Protein AF-A0A426Y3N6-F1 (afdb_monomer)

Secondary structure (DSSP, 8-state):
-------------EEEEE------TT-S----SS-TT-HHHHHS-HHHHHHHHHHHHHHHHTTSS-HHHHHHHH--SGGGGGTTEEEEEESSPP----

InterPro domains:
  IPR000297 Peptidyl-prolyl cis-trans isomerase, Pp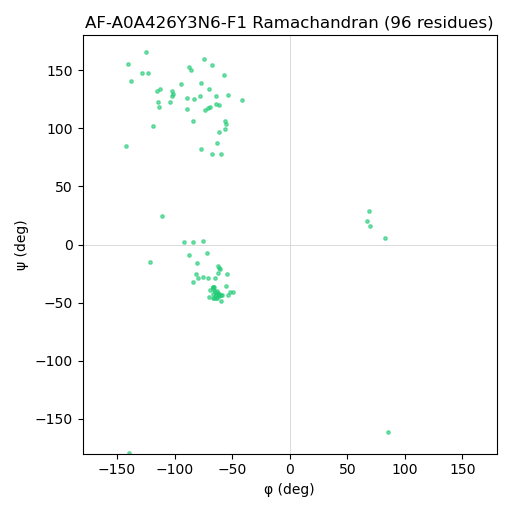iC-type [PF00639] (19-89)
  IPR000297 Peptidyl-prolyl cis-trans isomerase, PpiC-type [PS50198] (12-98)
  IPR046357 Peptidyl-prolyl cis-trans isomerase domain superfamily [G3DSA:3.10.50.40] (9-93)
  IPR051370 Peptidyl-prolyl cis-trans isomerase Pin1 [PTHR10657] (5-89)

Solvent-accessible surface area (backbone atoms only — not comparable to full-atom values): 5799 Å² total; per-residue (Å²): 135,85,88,76,78,87,74,76,75,82,64,76,41,75,43,75,51,66,54,69,42,74,62,17,50,84,38,95,67,41,51,27,92,90,35,74,86,15,61,67,24,52,68,29,41,65,66,57,40,48,53,52,51,50,53,52,47,52,34,38,74,70,64,76,42,56,68,41,60,48,7,48,74,59,24,49,43,83,32,10,86,61,37,9,43,73,50,78,45,58,42,76,65,79,82,74,82,128

Radius of gyration: 18.9 Å; Cα contacts (8 Å, |Δi|>4): 125; chains: 1; bounding box: 43×41×49 Å

Organism: Ensete ventricosum (NCBI:txid4639)

Mean predicted aligned error: 11.04 Å

pLDDT: mean 76.94, std 12.96, range [38.38, 92.94]

Structure (mmCIF, N/CA/C/O backbone):
data_AF-A0A426Y3N6-F1
#
_entry.id   AF-A0A426Y3N6-F1
#
loop_
_atom_site.group_PDB
_atom_site.id
_atom_site.type_symbol
_atom_site.label_atom_id
_atom_site.label_alt_id
_atom_site.label_comp_id
_atom_site.label_asym_id
_atom_site.label_entity_id
_atom_site.label_seq_id
_atom_site.pdbx_PDB_ins_code
_atom_site.Cartn_x
_atom_site.Cartn_y
_atom_site.Cartn_z
_atom_site.occupancy
_atom_site.B_iso_or_equiv
_atom_site.auth_seq_id
_atom_site.auth_comp_id
_atom_site.auth_asym_id
_atom_site.auth_atom_id
_atom_site.pdbx_PDB_model_num
ATOM 1 N N . GLU A 1 1 ? -22.922 30.531 37.825 1.00 38.38 1 GLU A N 1
ATOM 2 C CA . GLU A 1 1 ? -22.987 29.401 36.878 1.00 38.38 1 GLU A CA 1
ATOM 3 C C . GLU A 1 1 ? -21.578 29.042 36.444 1.00 38.38 1 GLU A C 1
ATOM 5 O O . GLU A 1 1 ? -20.814 29.910 36.037 1.00 38.38 1 GLU A O 1
ATOM 10 N N . SER A 1 2 ? -21.200 27.794 36.691 1.00 44.88 2 SER A N 1
ATOM 11 C CA . SER A 1 2 ? -19.826 27.296 36.708 1.00 44.88 2 SER A CA 1
ATOM 12 C C . SER A 1 2 ? -19.357 26.954 35.292 1.00 44.88 2 SER A C 1
ATOM 14 O O . SER A 1 2 ? -19.775 25.951 34.719 1.00 44.88 2 SER A O 1
ATOM 16 N N . GLY A 1 3 ? -18.484 27.782 34.718 1.00 48.94 3 GLY A N 1
ATOM 17 C CA . GLY A 1 3 ? -17.770 27.474 33.478 1.00 48.94 3 GLY A CA 1
ATOM 18 C C . GLY A 1 3 ? -16.623 26.507 33.754 1.00 48.94 3 GLY A C 1
ATOM 19 O O . GLY A 1 3 ? -15.485 26.934 33.939 1.00 48.94 3 GLY A O 1
ATOM 20 N N . GLU A 1 4 ? -16.919 25.210 33.835 1.00 51.41 4 GLU A N 1
ATOM 21 C CA . GLU A 1 4 ? -15.904 24.196 34.107 1.00 51.41 4 GLU A CA 1
ATOM 22 C C . GLU A 1 4 ? -15.157 23.778 32.832 1.00 51.41 4 GLU A C 1
ATOM 24 O O . GLU A 1 4 ? -15.722 23.388 31.808 1.00 51.41 4 GLU A O 1
ATOM 29 N N . ALA A 1 5 ? -13.837 23.908 32.928 1.00 50.59 5 ALA A N 1
ATOM 30 C CA . ALA A 1 5 ? -12.822 23.584 31.950 1.00 50.59 5 ALA A CA 1
ATOM 31 C C . ALA A 1 5 ? -13.060 22.258 31.202 1.00 50.59 5 ALA A C 1
ATOM 33 O O . ALA A 1 5 ? -13.042 21.172 31.782 1.00 50.59 5 ALA A O 1
ATOM 34 N N . ARG A 1 6 ? -13.092 22.323 29.863 1.00 61.88 6 ARG A N 1
ATOM 35 C CA . ARG A 1 6 ? -12.78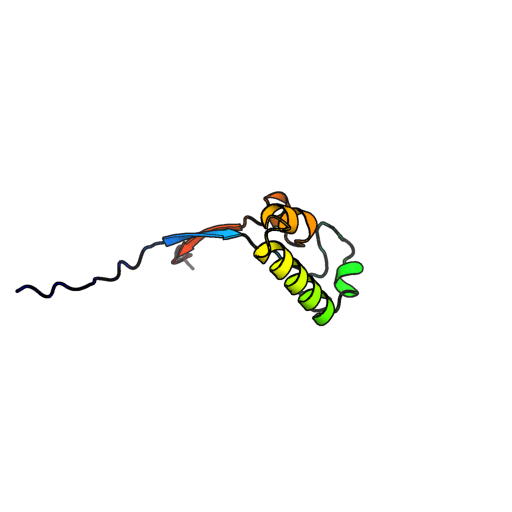7 21.171 29.001 1.00 61.88 6 ARG A CA 1
ATOM 36 C C . ARG A 1 6 ? -11.303 20.821 29.149 1.00 61.88 6 ARG A C 1
ATOM 38 O O . ARG A 1 6 ? -10.482 21.146 28.294 1.00 61.88 6 ARG A O 1
ATOM 45 N N . ARG A 1 7 ? -10.944 20.144 30.242 1.00 5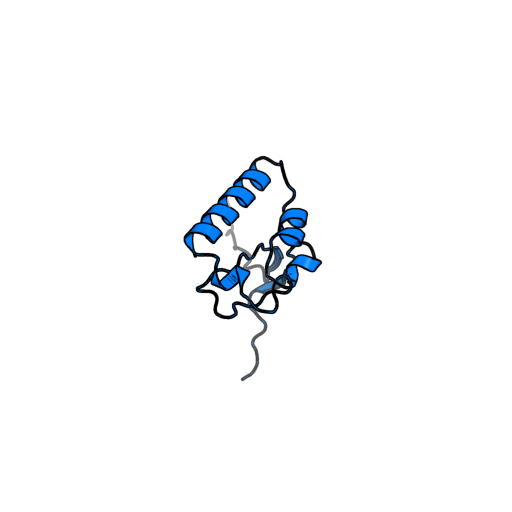3.34 7 ARG A N 1
ATOM 46 C CA . ARG A 1 7 ? -9.661 19.452 30.379 1.00 53.34 7 ARG A CA 1
ATOM 47 C C . ARG A 1 7 ? -9.615 18.375 29.294 1.00 53.34 7 ARG A C 1
ATOM 49 O O . ARG A 1 7 ? -10.170 17.291 29.455 1.00 53.34 7 ARG A O 1
ATOM 56 N N . LYS A 1 8 ? -8.978 18.692 28.166 1.00 51.06 8 LYS A N 1
ATOM 57 C CA . LYS A 1 8 ? -8.609 17.736 27.118 1.00 51.06 8 LYS A CA 1
ATOM 58 C C . LYS A 1 8 ? -7.756 16.666 27.807 1.00 51.06 8 LYS A C 1
ATOM 60 O O . LYS A 1 8 ? -6.596 16.917 28.124 1.00 51.06 8 LYS A O 1
ATOM 65 N N . LYS A 1 9 ? -8.348 15.513 28.143 1.00 47.75 9 LYS A N 1
ATOM 66 C CA . LYS A 1 9 ? -7.594 14.337 28.586 1.00 47.75 9 LYS A CA 1
ATOM 67 C C . LYS A 1 9 ? -6.600 14.047 27.465 1.00 47.75 9 LYS A C 1
ATOM 69 O O . LYS A 1 9 ? -7.003 13.599 26.396 1.00 47.75 9 LYS A O 1
ATOM 74 N N . MET A 1 10 ? -5.327 14.354 27.692 1.00 52.47 10 MET A N 1
ATOM 75 C CA . MET A 1 10 ? -4.231 13.792 26.916 1.00 52.47 10 MET A CA 1
ATOM 76 C C . MET A 1 10 ? -4.275 12.295 27.200 1.00 52.47 10 MET A C 1
ATOM 78 O O . MET A 1 10 ? -3.720 11.824 28.189 1.00 52.47 10 MET A O 1
ATOM 82 N N . ALA A 1 11 ? -5.077 11.571 26.421 1.00 55.81 11 ALA A N 1
ATOM 83 C CA . ALA A 1 11 ? -5.135 10.132 26.511 1.00 55.81 11 ALA A CA 1
ATOM 84 C C . ALA A 1 11 ? -3.733 9.632 26.168 1.00 55.81 11 ALA A C 1
ATOM 86 O O . ALA A 1 11 ? -3.235 9.886 25.072 1.00 55.81 11 ALA A O 1
ATOM 87 N N . THR A 1 12 ? -3.105 8.926 27.102 1.00 59.78 12 THR A N 1
ATOM 88 C CA . THR A 1 12 ? -2.101 7.909 26.792 1.00 59.78 12 THR A CA 1
ATOM 89 C C . THR A 1 12 ? -2.805 6.863 25.928 1.00 59.78 12 THR A C 1
ATOM 91 O O . THR A 1 12 ? -3.360 5.883 26.425 1.00 59.78 12 THR A O 1
ATOM 94 N N . GLY A 1 13 ? -2.973 7.198 24.653 1.00 65.44 13 GLY A N 1
ATOM 95 C CA . GLY A 1 13 ? -3.916 6.561 23.754 1.00 65.44 13 GLY A CA 1
A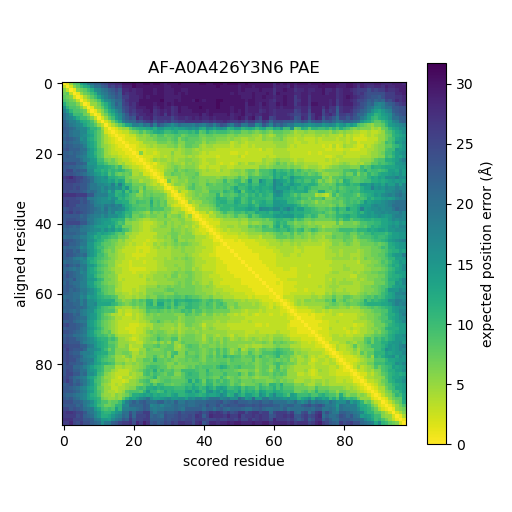TOM 96 C C . GLY A 1 13 ? -3.247 5.390 23.070 1.00 65.44 13 GLY A C 1
ATOM 97 O O . GLY A 1 13 ? -2.290 5.575 22.319 1.00 65.44 13 GLY A O 1
ATOM 98 N N . GLN A 1 14 ? -3.758 4.190 23.324 1.00 73.25 14 GLN A N 1
ATOM 99 C CA . GLN A 1 14 ? -3.496 3.052 22.456 1.00 73.25 14 GLN A CA 1
ATOM 100 C C . GLN A 1 14 ? -4.259 3.273 21.150 1.00 73.25 14 GLN A C 1
ATOM 102 O O . GLN A 1 14 ? -5.487 3.356 21.153 1.00 73.25 14 GLN A O 1
ATOM 107 N N . VAL A 1 15 ? -3.536 3.386 20.039 1.00 81.31 15 VAL A N 1
ATOM 108 C CA . VAL A 1 15 ? -4.118 3.468 18.697 1.00 81.31 15 VAL A CA 1
ATOM 109 C C . VAL A 1 15 ? -3.760 2.210 17.925 1.00 81.31 15 VAL A C 1
ATOM 111 O O . VAL A 1 15 ? -2.619 1.762 17.941 1.00 81.31 15 VAL A O 1
ATOM 114 N N . ARG A 1 16 ? -4.735 1.614 17.244 1.00 83.19 16 ARG A N 1
ATOM 115 C CA . ARG A 1 16 ? -4.485 0.519 16.304 1.00 83.19 16 ARG A CA 1
ATOM 116 C C . ARG A 1 16 ? -4.547 1.079 14.896 1.00 83.19 16 ARG A C 1
ATOM 118 O O . ARG A 1 16 ? -5.488 1.798 14.570 1.00 83.19 16 ARG A O 1
ATOM 125 N N . ALA A 1 17 ? -3.561 0.743 14.075 1.00 84.44 17 ALA A N 1
ATOM 126 C CA . ALA A 1 17 ? -3.516 1.179 12.688 1.00 84.44 17 ALA A CA 1
ATOM 127 C C . ALA A 1 17 ? -3.307 -0.012 11.757 1.00 84.44 17 ALA A C 1
ATOM 129 O O . ALA A 1 17 ? -2.629 -0.986 12.086 1.00 84.44 17 ALA A O 1
ATOM 130 N N . SER A 1 18 ? -3.883 0.085 10.568 1.00 88.50 18 SER A N 1
ATOM 131 C CA . SER A 1 18 ? -3.595 -0.813 9.459 1.00 88.50 18 SER A CA 1
ATOM 132 C C . SER A 1 18 ? -3.142 0.020 8.272 1.00 88.50 18 SER A C 1
ATOM 134 O O . SER A 1 18 ? -3.557 1.168 8.124 1.00 88.50 18 SER A O 1
ATOM 136 N N . HIS A 1 19 ? -2.250 -0.525 7.455 1.00 87.94 19 HIS A N 1
ATOM 137 C CA . HIS A 1 19 ? -1.704 0.203 6.318 1.00 87.94 19 HIS A CA 1
ATOM 138 C C . HIS A 1 19 ? -1.532 -0.683 5.085 1.00 87.94 19 HIS A C 1
ATOM 140 O O . HIS A 1 19 ? -1.348 -1.900 5.176 1.00 87.94 19 HIS A O 1
ATOM 146 N N . ILE A 1 20 ? -1.545 -0.037 3.926 1.00 87.50 20 ILE A N 1
ATOM 147 C CA . ILE A 1 20 ? -1.173 -0.632 2.648 1.00 87.50 20 ILE A CA 1
ATOM 148 C C . ILE A 1 20 ? 0.091 0.092 2.201 1.00 87.50 20 ILE A C 1
ATOM 150 O O . ILE A 1 20 ? 0.111 1.318 2.111 1.00 87.50 20 ILE A O 1
ATOM 154 N N . LEU A 1 21 ? 1.162 -0.661 1.966 1.00 87.44 21 LEU A N 1
ATOM 155 C CA . LEU A 1 21 ? 2.426 -0.116 1.493 1.00 87.44 21 LEU A CA 1
ATOM 156 C C . LEU A 1 21 ? 2.679 -0.629 0.082 1.00 87.44 21 LEU A C 1
ATOM 158 O O . LEU A 1 21 ? 2.857 -1.828 -0.084 1.00 87.44 21 LEU A O 1
ATOM 162 N N . ILE A 1 22 ? 2.758 0.262 -0.902 1.00 86.81 22 ILE A N 1
ATOM 163 C CA . ILE A 1 22 ? 3.225 -0.078 -2.252 1.00 86.81 22 ILE A CA 1
ATOM 164 C C . ILE A 1 22 ? 4.649 0.444 -2.393 1.00 86.81 22 ILE A C 1
ATOM 166 O O . ILE A 1 22 ? 4.908 1.633 -2.182 1.00 86.81 22 ILE A O 1
ATOM 170 N N . LYS A 1 23 ? 5.594 -0.440 -2.708 1.00 86.31 23 LYS A N 1
ATOM 171 C CA . LYS A 1 23 ? 6.979 -0.041 -2.959 1.00 86.31 23 LYS A CA 1
ATOM 172 C C . LYS A 1 23 ? 7.170 0.339 -4.423 1.00 86.31 23 LYS A C 1
ATOM 174 O O . LYS A 1 23 ? 6.490 -0.143 -5.319 1.00 86.31 23 LYS A O 1
ATOM 179 N N . HIS A 1 24 ? 8.146 1.205 -4.650 1.00 87.00 24 HIS A N 1
ATOM 180 C CA . HIS A 1 24 ? 8.550 1.662 -5.975 1.00 87.00 24 HIS A CA 1
ATOM 181 C C . HIS A 1 24 ? 10.078 1.765 -6.044 1.00 87.00 24 HIS A C 1
ATOM 183 O O . HIS A 1 24 ? 10.772 1.539 -5.046 1.00 87.00 24 HIS A O 1
ATOM 189 N N . GLU A 1 25 ? 10.605 2.177 -7.191 1.00 84.38 25 GLU A N 1
ATOM 190 C CA . GLU A 1 25 ? 12.037 2.252 -7.491 1.00 84.38 25 GLU A CA 1
ATOM 191 C C . GLU A 1 25 ? 12.856 3.079 -6.487 1.00 84.38 25 GLU A C 1
ATOM 193 O O . GLU A 1 25 ? 14.050 2.838 -6.315 1.00 84.38 25 GLU A O 1
ATOM 198 N N . GLY A 1 26 ? 12.220 4.037 -5.806 1.00 79.81 26 GLY A N 1
ATOM 199 C CA . GLY A 1 26 ? 12.829 4.920 -4.810 1.00 79.81 26 GLY A CA 1
ATOM 200 C C . GLY A 1 26 ? 12.736 4.390 -3.378 1.00 79.81 26 GLY A C 1
ATOM 201 O O . GLY A 1 26 ? 13.165 5.062 -2.441 1.00 79.81 26 GLY A O 1
ATOM 202 N N . SER A 1 27 ? 12.167 3.200 -3.176 1.00 81.19 27 SER A N 1
ATOM 203 C CA . SER A 1 27 ? 12.056 2.599 -1.852 1.00 81.19 27 SER A CA 1
ATOM 204 C C . SER A 1 27 ? 13.433 2.156 -1.346 1.00 81.19 27 SER A C 1
ATOM 206 O O . SER A 1 27 ? 14.183 1.491 -2.061 1.00 81.19 27 SER A O 1
ATOM 208 N N . ARG A 1 28 ? 13.766 2.476 -0.083 1.00 77.62 28 ARG A N 1
ATOM 209 C CA . ARG A 1 28 ? 15.075 2.145 0.528 1.00 77.62 28 ARG A CA 1
ATOM 210 C C . ARG A 1 28 ? 15.406 0.652 0.464 1.00 77.62 28 ARG A C 1
ATOM 212 O O . ARG A 1 28 ? 16.562 0.281 0.306 1.00 77.62 28 ARG A O 1
ATOM 219 N N . ARG A 1 29 ? 14.392 -0.205 0.609 1.00 73.94 29 ARG A N 1
ATOM 220 C CA . ARG A 1 29 ? 14.499 -1.655 0.413 1.00 73.94 29 ARG A CA 1
ATOM 221 C C . ARG A 1 29 ? 13.563 -2.065 -0.708 1.00 73.94 29 ARG A C 1
ATOM 223 O O . ARG A 1 29 ? 12.364 -2.216 -0.466 1.00 73.94 29 ARG A O 1
ATOM 230 N N . LYS A 1 30 ? 14.132 -2.298 -1.890 1.00 73.56 30 LYS A N 1
ATOM 231 C CA . LYS A 1 30 ? 13.400 -2.702 -3.098 1.00 73.56 30 LYS A CA 1
ATOM 232 C C . LYS A 1 30 ? 12.956 -4.168 -3.102 1.00 73.56 30 LYS A C 1
ATOM 234 O O . LYS A 1 30 ? 12.362 -4.597 -4.067 1.00 73.56 30 LYS A O 1
ATOM 239 N N . ALA A 1 31 ? 13.202 -4.928 -2.037 1.00 70.19 31 ALA A N 1
ATOM 240 C CA . ALA A 1 31 ? 12.714 -6.299 -1.899 1.00 70.19 31 ALA A CA 1
ATOM 241 C C . ALA A 1 31 ? 11.386 -6.336 -1.131 1.00 70.19 31 ALA A C 1
ATOM 243 O O . ALA A 1 31 ? 11.232 -5.648 -0.114 1.00 70.19 31 ALA A O 1
ATOM 244 N N . SER A 1 32 ? 10.443 -7.158 -1.576 1.00 71.19 32 SER A N 1
ATOM 245 C CA . SER A 1 32 ? 9.184 -7.463 -0.883 1.00 71.19 32 SER A CA 1
ATOM 246 C C . SER A 1 32 ? 9.048 -8.969 -0.705 1.00 71.19 32 SER A C 1
ATOM 248 O O . SER A 1 32 ? 9.755 -9.749 -1.331 1.00 71.19 32 SER A O 1
ATOM 250 N N . TRP A 1 33 ? 8.125 -9.398 0.150 1.00 69.25 33 TRP A N 1
ATOM 251 C CA . TRP A 1 33 ? 7.800 -10.817 0.292 1.00 69.25 33 TRP A CA 1
ATOM 252 C C . TRP A 1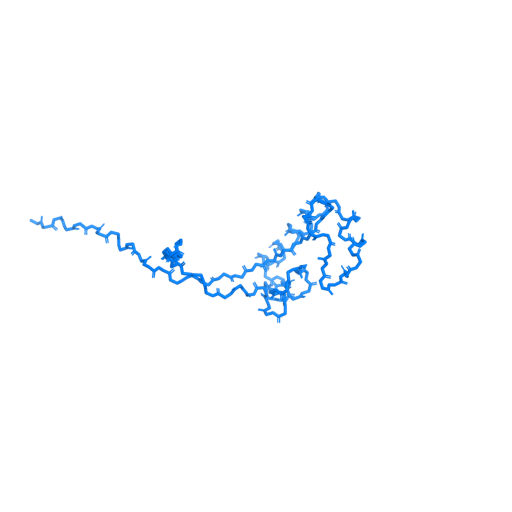 33 ? 7.234 -11.420 -1.004 1.00 69.25 33 TRP A C 1
ATOM 254 O O . TRP A 1 33 ? 7.348 -12.624 -1.208 1.00 69.25 33 TRP A O 1
ATOM 264 N N . LYS A 1 34 ? 6.638 -10.588 -1.869 1.00 68.25 34 LYS A N 1
ATOM 265 C CA . LYS A 1 34 ? 6.156 -10.969 -3.206 1.00 68.25 34 LYS A CA 1
ATOM 266 C C . LYS A 1 34 ? 7.258 -11.048 -4.250 1.00 68.25 34 LYS A C 1
ATOM 268 O O . LYS A 1 34 ? 7.124 -11.781 -5.220 1.00 68.25 34 LYS A O 1
ATOM 273 N N . ASP A 1 35 ? 8.304 -10.261 -4.060 1.00 69.19 35 ASP A N 1
ATOM 274 C CA . ASP A 1 35 ? 9.391 -10.113 -5.011 1.00 69.19 35 ASP A CA 1
ATOM 275 C C . ASP A 1 35 ? 10.704 -9.981 -4.231 1.00 69.19 35 ASP A C 1
ATOM 277 O O . ASP A 1 35 ? 11.123 -8.862 -3.892 1.00 69.19 35 ASP A O 1
ATOM 281 N N . PRO A 1 36 ? 11.311 -11.122 -3.852 1.00 71.25 36 PRO A N 1
ATOM 282 C CA . PRO A 1 36 ? 12.535 -11.134 -3.061 1.00 71.25 36 PRO A CA 1
ATOM 283 C C . PRO A 1 36 ? 13.715 -10.525 -3.828 1.00 71.25 36 PRO A C 1
ATOM 285 O O . PRO A 1 36 ? 14.576 -9.905 -3.204 1.00 71.25 36 PRO A O 1
ATOM 288 N N . ASP A 1 37 ? 13.709 -10.624 -5.162 1.00 69.81 37 ASP A N 1
ATOM 289 C CA . ASP A 1 37 ? 14.726 -10.044 -6.048 1.00 69.81 37 ASP A CA 1
ATOM 290 C C . ASP A 1 37 ? 14.509 -8.544 -6.306 1.00 69.81 37 ASP A C 1
ATOM 292 O O . ASP A 1 37 ? 15.411 -7.849 -6.776 1.00 69.81 37 ASP A O 1
ATOM 296 N N . GLY A 1 38 ? 13.319 -8.020 -5.997 1.00 72.25 38 GLY A N 1
ATOM 297 C CA . GLY A 1 38 ? 12.995 -6.600 -6.110 1.00 72.25 38 GLY A CA 1
ATOM 298 C C . GLY A 1 38 ? 12.965 -6.057 -7.537 1.00 72.25 38 GLY A C 1
ATOM 299 O O . GLY A 1 38 ? 13.100 -4.844 -7.735 1.00 72.25 38 GLY A O 1
ATOM 300 N N . ARG A 1 39 ? 12.812 -6.929 -8.538 1.00 72.62 39 ARG A N 1
ATOM 301 C CA . ARG A 1 39 ? 12.751 -6.565 -9.961 1.00 72.62 39 ARG A CA 1
ATOM 302 C C . ARG A 1 39 ? 11.495 -5.767 -10.293 1.00 72.62 39 ARG A C 1
ATOM 304 O O . ARG A 1 39 ? 11.591 -4.731 -10.942 1.00 72.62 39 ARG A O 1
ATOM 311 N N . VAL A 1 40 ? 10.341 -6.212 -9.809 1.00 75.31 40 VAL A N 1
ATOM 312 C CA . VAL A 1 40 ? 9.041 -5.554 -9.981 1.00 75.31 40 VAL A CA 1
ATOM 313 C C . VAL A 1 40 ? 9.056 -4.202 -9.283 1.00 75.31 40 VAL A C 1
ATOM 315 O O . VAL A 1 40 ? 8.707 -3.197 -9.884 1.00 75.31 40 VAL A O 1
ATOM 318 N N . ILE A 1 41 ? 9.549 -4.141 -8.047 1.00 79.88 41 ILE A N 1
ATOM 319 C CA . ILE A 1 41 ? 9.601 -2.887 -7.279 1.00 79.88 41 ILE A CA 1
ATOM 320 C C . ILE A 1 41 ? 10.572 -1.885 -7.901 1.00 79.88 41 ILE A C 1
ATOM 322 O O . ILE A 1 41 ? 10.298 -0.689 -7.899 1.00 79.88 41 ILE A O 1
ATOM 326 N N . SER A 1 42 ? 11.694 -2.358 -8.442 1.00 77.00 42 SER A N 1
ATOM 327 C CA . SER A 1 42 ? 12.653 -1.503 -9.147 1.00 77.00 42 SER A CA 1
ATOM 328 C C . SER A 1 42 ? 12.127 -1.009 -10.494 1.00 77.00 42 SER A C 1
ATOM 330 O O . SER A 1 42 ? 12.520 0.071 -10.915 1.00 77.00 42 SER A O 1
ATOM 332 N N . ALA A 1 43 ? 11.253 -1.776 -11.151 1.00 80.38 43 ALA A N 1
ATOM 333 C CA . ALA A 1 43 ? 10.593 -1.383 -12.394 1.00 80.38 43 ALA A CA 1
ATOM 334 C C . ALA A 1 43 ? 9.378 -0.466 -12.161 1.00 80.38 43 ALA A C 1
ATOM 336 O O . ALA A 1 43 ? 9.010 0.312 -13.040 1.00 80.38 43 ALA A O 1
ATOM 337 N N . THR A 1 44 ? 8.753 -0.537 -10.984 1.00 82.44 44 THR A N 1
ATOM 338 C CA . THR A 1 44 ? 7.628 0.325 -10.620 1.00 82.44 44 THR A CA 1
ATOM 339 C C . THR A 1 44 ? 8.117 1.738 -10.334 1.00 82.44 44 THR A C 1
ATOM 341 O O . THR A 1 44 ? 8.823 1.987 -9.355 1.00 82.44 44 THR A O 1
ATOM 344 N N . THR A 1 45 ? 7.685 2.695 -11.150 1.00 89.31 45 THR A N 1
ATOM 345 C CA . THR A 1 45 ? 7.975 4.111 -10.915 1.00 89.31 45 THR A CA 1
ATOM 346 C C . THR A 1 45 ? 7.136 4.667 -9.769 1.00 89.31 45 THR A C 1
ATOM 348 O O . THR A 1 45 ? 6.082 4.131 -9.413 1.00 89.31 45 THR A O 1
ATOM 351 N N . ARG A 1 46 ? 7.578 5.786 -9.186 1.00 86.25 46 ARG A N 1
ATOM 352 C CA . ARG A 1 46 ? 6.804 6.477 -8.137 1.00 86.25 46 ARG A CA 1
ATOM 353 C C . ARG A 1 46 ? 5.375 6.792 -8.592 1.00 86.25 46 ARG A C 1
ATOM 355 O O . ARG A 1 46 ? 4.433 6.607 -7.833 1.00 86.25 46 ARG A O 1
ATOM 362 N N . ASP A 1 47 ? 5.229 7.263 -9.822 1.00 88.19 47 ASP A N 1
ATOM 363 C CA . ASP A 1 47 ? 3.950 7.676 -10.394 1.00 88.19 47 ASP A CA 1
ATOM 364 C C . ASP A 1 47 ? 3.018 6.477 -10.647 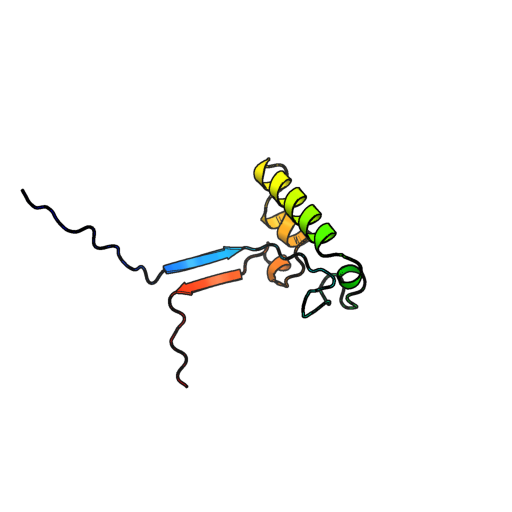1.00 88.19 47 ASP A C 1
ATOM 366 O O . ASP A 1 47 ? 1.830 6.531 -10.333 1.00 88.19 47 ASP A O 1
ATOM 370 N N . ALA A 1 48 ? 3.566 5.345 -11.104 1.00 87.31 48 ALA A N 1
ATOM 371 C CA . ALA A 1 48 ? 2.818 4.093 -11.208 1.00 87.31 48 ALA A CA 1
ATOM 372 C C . ALA A 1 48 ? 2.314 3.612 -9.837 1.00 87.31 48 ALA A C 1
ATOM 374 O O . ALA A 1 48 ? 1.147 3.243 -9.710 1.00 87.31 48 ALA A O 1
ATOM 375 N N . ALA A 1 49 ? 3.155 3.684 -8.800 1.00 87.56 49 ALA A N 1
ATOM 376 C CA . ALA A 1 49 ? 2.751 3.336 -7.440 1.00 87.56 49 ALA A CA 1
ATOM 377 C C . ALA A 1 49 ? 1.652 4.266 -6.899 1.00 87.56 49 ALA A C 1
ATOM 379 O O . ALA A 1 49 ? 0.712 3.790 -6.269 1.00 87.56 49 ALA A O 1
ATOM 380 N N . VAL A 1 50 ? 1.723 5.574 -7.178 1.00 89.81 50 VAL A N 1
ATOM 381 C CA . VAL A 1 50 ? 0.666 6.529 -6.798 1.00 89.81 50 VAL A CA 1
ATOM 382 C C . VAL A 1 50 ? -0.647 6.199 -7.504 1.00 89.81 50 VAL A C 1
ATOM 384 O O . VAL A 1 50 ? -1.677 6.135 -6.840 1.00 89.81 50 VAL A O 1
ATOM 387 N N . ARG A 1 51 ? -0.627 5.925 -8.815 1.00 91.75 51 ARG A N 1
ATOM 388 C CA . ARG A 1 51 ? -1.838 5.520 -9.551 1.00 91.75 51 ARG A CA 1
ATOM 389 C C . ARG A 1 51 ? -2.464 4.252 -8.981 1.00 91.75 51 ARG A C 1
ATOM 391 O O . ARG A 1 51 ? -3.676 4.203 -8.817 1.00 91.75 51 ARG A O 1
ATOM 398 N N . GLN A 1 52 ? -1.649 3.247 -8.657 1.00 89.00 52 GLN A N 1
ATOM 399 C CA . GLN A 1 52 ? -2.135 2.027 -8.012 1.00 89.00 52 GLN A CA 1
ATOM 400 C C . GLN A 1 52 ? -2.769 2.331 -6.656 1.00 89.00 52 GLN A C 1
ATOM 402 O O . GLN A 1 52 ? -3.845 1.829 -6.357 1.00 89.00 52 GLN A O 1
ATOM 407 N N . LEU A 1 53 ? -2.132 3.178 -5.848 1.00 89.75 53 LEU A N 1
ATOM 408 C CA . LEU A 1 53 ? -2.632 3.523 -4.523 1.00 89.75 53 LEU A CA 1
ATOM 409 C C . LEU A 1 53 ? -3.951 4.305 -4.589 1.00 89.75 53 LEU A C 1
ATOM 411 O O . LEU A 1 53 ? -4.844 4.032 -3.795 1.00 89.75 53 LEU A O 1
ATOM 415 N N . LEU A 1 54 ? -4.093 5.216 -5.556 1.00 91.38 54 LE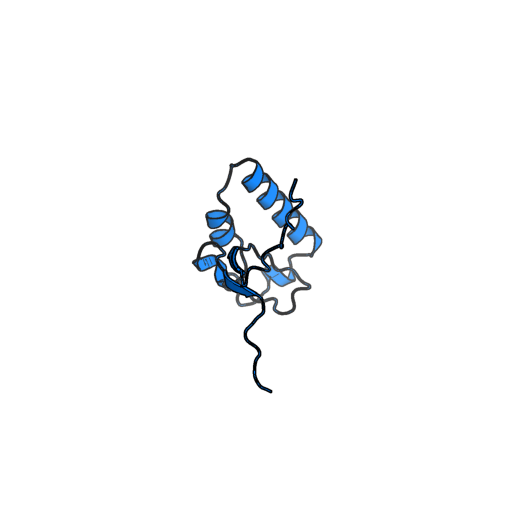U A N 1
ATOM 416 C CA . LEU A 1 54 ? -5.340 5.941 -5.813 1.00 91.38 54 LEU A CA 1
ATOM 417 C C . LEU A 1 54 ? -6.455 5.007 -6.292 1.00 91.38 54 LEU A C 1
ATOM 419 O O . LEU A 1 54 ? -7.544 5.051 -5.743 1.00 91.38 54 LEU A O 1
ATOM 423 N N . ALA A 1 55 ? -6.174 4.106 -7.236 1.00 90.75 55 ALA A N 1
ATOM 424 C CA . ALA A 1 55 ? -7.168 3.134 -7.695 1.00 90.75 55 ALA A CA 1
ATOM 425 C C . ALA A 1 55 ? -7.665 2.237 -6.548 1.00 90.75 55 ALA A C 1
ATOM 427 O O . ALA A 1 55 ? -8.863 2.022 -6.396 1.00 90.75 55 ALA A O 1
ATOM 428 N N . LEU A 1 56 ? -6.748 1.765 -5.695 1.00 89.19 56 LEU A N 1
ATOM 429 C CA . LEU A 1 56 ? -7.104 0.994 -4.504 1.00 89.19 56 LEU A CA 1
ATOM 430 C C . LEU A 1 56 ? -7.907 1.822 -3.498 1.00 89.19 56 LEU A C 1
ATOM 432 O O . LEU A 1 56 ? -8.843 1.301 -2.901 1.00 89.19 56 LEU A O 1
ATOM 436 N N . HIS A 1 57 ? -7.539 3.087 -3.295 1.00 89.31 57 HIS A N 1
ATOM 437 C CA . HIS A 1 57 ? -8.282 4.002 -2.435 1.00 89.31 57 HIS A CA 1
ATOM 438 C C . HIS A 1 57 ? -9.717 4.177 -2.938 1.00 89.31 57 HIS A C 1
ATOM 440 O O . HIS A 1 57 ? -10.648 3.995 -2.161 1.00 89.31 57 HIS A O 1
ATOM 446 N N . ASP A 1 58 ? -9.897 4.437 -4.230 1.00 92.94 58 ASP A N 1
ATOM 447 C CA . ASP A 1 58 ? -11.211 4.644 -4.837 1.00 92.94 58 ASP A CA 1
ATOM 448 C C . ASP A 1 58 ? -12.069 3.373 -4.794 1.00 92.94 58 ASP A C 1
ATOM 450 O O . ASP A 1 58 ? -13.275 3.450 -4.559 1.00 92.94 58 ASP A O 1
ATOM 454 N N . ASP A 1 59 ? -11.471 2.191 -4.970 1.00 89.88 59 ASP A N 1
ATOM 455 C CA . ASP A 1 59 ? -12.173 0.910 -4.834 1.00 89.88 59 ASP A CA 1
ATOM 456 C C . ASP A 1 59 ? -12.617 0.636 -3.390 1.00 89.88 59 ASP A C 1
ATOM 458 O O . ASP A 1 59 ? -13.701 0.084 -3.175 1.00 89.88 59 ASP A O 1
ATOM 462 N N . ILE A 1 60 ? -11.803 1.026 -2.404 1.00 89.62 60 ILE A N 1
ATOM 463 C CA . ILE A 1 60 ? -12.139 0.913 -0.979 1.00 89.62 60 ILE A CA 1
ATOM 464 C C . ILE A 1 60 ? -13.239 1.913 -0.613 1.00 89.62 60 ILE A C 1
ATOM 466 O O . ILE A 1 60 ? -14.205 1.535 0.048 1.00 89.62 60 ILE A O 1
ATOM 470 N N . ASP A 1 61 ? -13.125 3.159 -1.069 1.00 91.00 61 ASP A N 1
ATOM 471 C CA . ASP A 1 61 ? -14.094 4.226 -0.798 1.00 91.00 61 ASP A CA 1
ATOM 472 C C . ASP A 1 61 ? -15.447 3.939 -1.468 1.00 91.00 61 ASP A C 1
ATOM 474 O O . ASP A 1 61 ? -16.508 4.099 -0.869 1.00 91.00 61 ASP A O 1
ATOM 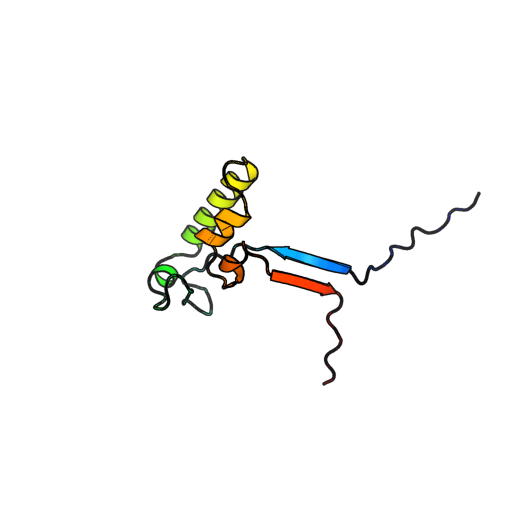478 N N . SER A 1 62 ? -15.415 3.370 -2.678 1.00 91.38 62 SER A N 1
ATOM 479 C CA . SER A 1 62 ? -16.606 2.882 -3.386 1.00 91.38 62 SER A CA 1
ATOM 480 C C . SER A 1 62 ? -17.205 1.606 -2.775 1.00 91.38 62 SER A C 1
ATOM 482 O O . SER A 1 62 ? -18.240 1.137 -3.249 1.00 91.38 62 SER A O 1
ATOM 484 N N . GLY A 1 63 ? -16.547 0.987 -1.787 1.00 89.31 63 GLY A N 1
ATOM 485 C CA . GLY A 1 63 ? -16.982 -0.268 -1.168 1.00 89.31 63 GLY A CA 1
ATOM 486 C C . GLY A 1 63 ? -16.875 -1.504 -2.072 1.00 89.31 63 GLY A C 1
ATOM 487 O O . GLY A 1 63 ? -17.477 -2.534 -1.774 1.00 89.31 63 GLY A O 1
ATOM 488 N N . LYS A 1 64 ? -16.120 -1.430 -3.177 1.00 87.69 64 LYS A N 1
ATOM 489 C CA . LYS A 1 64 ? -15.901 -2.557 -4.104 1.00 87.69 64 LYS A CA 1
ATOM 490 C C . LYS A 1 64 ? -14.921 -3.586 -3.548 1.00 87.69 64 LYS A C 1
ATOM 492 O O . LYS A 1 64 ? -14.994 -4.758 -3.910 1.00 87.69 64 LYS A O 1
ATOM 497 N N . ALA A 1 65 ? -13.994 -3.149 -2.698 1.00 86.06 65 ALA A N 1
ATOM 498 C CA . ALA A 1 65 ? -12.987 -4.003 -2.086 1.00 86.06 65 ALA A CA 1
ATOM 499 C C . ALA A 1 65 ? -12.792 -3.659 -0.605 1.00 86.06 65 ALA A C 1
ATOM 501 O O . ALA A 1 65 ? -12.759 -2.494 -0.215 1.00 86.06 65 ALA A O 1
ATOM 502 N N . CYS A 1 66 ? -12.606 -4.680 0.232 1.00 87.44 66 CYS A N 1
ATOM 503 C CA . CYS A 1 66 ? -12.269 -4.481 1.636 1.00 87.44 66 CYS A CA 1
ATOM 504 C C . CYS A 1 66 ? -10.791 -4.105 1.788 1.00 87.44 66 CYS A C 1
ATOM 506 O O . CYS A 1 66 ? -9.911 -4.727 1.186 1.00 87.44 66 CYS A O 1
ATOM 508 N N . PHE A 1 67 ? -10.498 -3.155 2.681 1.00 87.88 67 PHE A N 1
ATOM 509 C CA . PHE A 1 67 ? -9.127 -2.729 2.990 1.00 87.88 67 PHE A CA 1
ATOM 510 C C . PHE A 1 67 ? -8.209 -3.911 3.340 1.00 87.88 67 PHE A C 1
ATOM 512 O O . PHE A 1 67 ? -7.063 -3.965 2.899 1.00 87.88 67 PHE A O 1
ATOM 519 N N . GLN A 1 68 ? -8.713 -4.880 4.109 1.00 86.31 68 GLN A N 1
ATOM 520 C CA . GLN A 1 68 ? -7.952 -6.062 4.524 1.00 86.31 68 GLN A CA 1
ATOM 521 C C . GLN A 1 68 ? -7.551 -6.935 3.331 1.00 86.31 68 GLN A C 1
ATOM 523 O O . GLN A 1 68 ? -6.394 -7.345 3.248 1.00 86.31 68 GLN A O 1
ATOM 528 N N . ASP A 1 69 ? -8.463 -7.171 2.387 1.00 86.62 69 ASP A N 1
ATOM 529 C CA . ASP A 1 69 ? -8.187 -7.972 1.190 1.00 86.62 69 ASP A CA 1
ATOM 530 C C . ASP A 1 69 ? -7.175 -7.280 0.282 1.00 86.62 69 ASP A C 1
ATOM 532 O O . ASP A 1 69 ? -6.227 -7.906 -0.203 1.00 86.62 69 ASP A O 1
ATOM 536 N N . VAL A 1 70 ? -7.333 -5.967 0.104 1.00 87.56 70 VAL A N 1
ATOM 537 C CA . VAL A 1 70 ? -6.376 -5.141 -0.633 1.00 87.56 70 VAL A CA 1
ATOM 538 C C . VAL A 1 70 ? -5.010 -5.173 0.049 1.00 87.56 70 VAL A C 1
ATOM 540 O O . VAL A 1 70 ? -3.993 -5.342 -0.617 1.00 87.56 70 VAL A O 1
ATOM 543 N N . ALA A 1 71 ? -4.951 -5.085 1.376 1.00 87.56 71 ALA A N 1
ATOM 544 C CA . ALA A 1 71 ? -3.694 -5.156 2.104 1.00 87.56 71 ALA A CA 1
ATOM 545 C C . ALA A 1 71 ? -3.008 -6.522 1.959 1.00 87.56 71 ALA A C 1
ATOM 547 O O . ALA A 1 71 ? -1.805 -6.561 1.712 1.00 87.56 71 ALA A O 1
ATOM 548 N N . VAL A 1 72 ? -3.744 -7.636 2.036 1.00 85.69 72 VAL A N 1
ATOM 549 C CA . VAL A 1 72 ? -3.183 -8.982 1.804 1.00 85.69 72 VAL A CA 1
ATOM 550 C C . VAL A 1 72 ? -2.650 -9.117 0.375 1.00 85.69 72 VAL A C 1
ATOM 552 O O . VAL A 1 72 ? -1.580 -9.690 0.153 1.00 85.69 72 VAL A O 1
ATOM 555 N N . ARG A 1 73 ? -3.383 -8.587 -0.611 1.00 84.00 73 ARG A N 1
ATOM 556 C CA . ARG A 1 73 ? -3.064 -8.760 -2.034 1.00 84.00 73 ARG A CA 1
ATOM 557 C C . ARG A 1 73 ? -2.037 -7.773 -2.570 1.00 84.00 73 ARG A C 1
ATOM 559 O O . ARG A 1 73 ? -1.291 -8.149 -3.468 1.00 84.00 73 ARG A O 1
ATOM 566 N N . CYS A 1 74 ? -1.980 -6.549 -2.070 1.00 81.88 74 CYS A N 1
ATOM 567 C CA . CYS A 1 74 ? -1.218 -5.464 -2.692 1.00 81.88 74 CYS A CA 1
ATOM 568 C C . CYS A 1 74 ? -0.144 -4.865 -1.779 1.00 81.88 74 CYS A C 1
ATOM 570 O O . CYS A 1 74 ? 0.736 -4.179 -2.283 1.00 81.88 74 CYS A O 1
ATOM 572 N N . SER A 1 75 ? -0.171 -5.116 -0.464 1.00 83.50 75 SER A N 1
ATOM 573 C CA . SER A 1 75 ? 0.831 -4.539 0.437 1.00 83.50 75 SER A CA 1
ATOM 574 C C . SER A 1 75 ? 2.166 -5.291 0.360 1.00 83.50 75 SER A C 1
ATOM 576 O O . SER A 1 75 ? 2.248 -6.503 0.558 1.00 83.50 75 SER A O 1
ATOM 578 N N . ASP A 1 76 ? 3.240 -4.541 0.140 1.00 80.00 76 ASP A N 1
ATOM 579 C CA . ASP A 1 76 ? 4.637 -4.979 0.155 1.00 80.00 76 ASP A CA 1
ATOM 580 C C . ASP A 1 76 ? 5.254 -5.006 1.561 1.00 80.00 76 ASP A C 1
ATOM 582 O O . ASP A 1 76 ? 6.447 -5.285 1.737 1.00 80.00 76 ASP A O 1
ATOM 586 N N . CYS A 1 77 ? 4.466 -4.682 2.585 1.00 79.81 77 CYS A N 1
ATOM 587 C CA . CYS A 1 77 ? 4.870 -4.853 3.971 1.00 79.81 77 CYS A CA 1
ATOM 588 C C . CYS A 1 77 ? 4.572 -6.281 4.446 1.00 79.81 77 CYS A C 1
ATOM 590 O O . CYS A 1 77 ? 3.608 -6.913 4.020 1.00 79.81 77 CYS A O 1
ATOM 592 N N . SER A 1 78 ? 5.362 -6.791 5.391 1.00 76.25 78 SER A N 1
ATOM 593 C CA . SER A 1 78 ? 5.085 -8.075 6.048 1.00 76.25 78 SER A CA 1
ATOM 594 C C . SER A 1 78 ? 3.751 -8.081 6.811 1.00 76.25 78 SER A C 1
ATOM 596 O O . SER A 1 78 ? 3.189 -9.154 7.040 1.00 76.25 78 SER A O 1
ATOM 598 N N . SER A 1 79 ? 3.213 -6.901 7.148 1.00 78.00 79 SER A N 1
ATOM 599 C CA . SER A 1 79 ? 1.873 -6.716 7.722 1.00 78.00 79 SER A CA 1
ATOM 600 C C . SER A 1 79 ? 0.748 -7.178 6.788 1.00 78.00 79 SER A C 1
ATOM 602 O O . SER A 1 79 ? -0.341 -7.477 7.276 1.00 78.00 79 SER A O 1
ATOM 604 N N . ALA A 1 80 ? 1.008 -7.333 5.480 1.00 79.25 80 ALA A N 1
ATOM 605 C CA . ALA A 1 80 ? 0.059 -7.871 4.502 1.00 79.25 80 ALA A CA 1
ATOM 606 C C . ALA A 1 80 ? -0.574 -9.189 4.971 1.00 79.25 80 ALA A C 1
ATOM 608 O O . ALA A 1 80 ? -1.783 -9.359 4.874 1.00 79.25 80 ALA A O 1
ATOM 609 N N . LYS A 1 81 ? 0.213 -10.082 5.591 1.00 78.56 81 LYS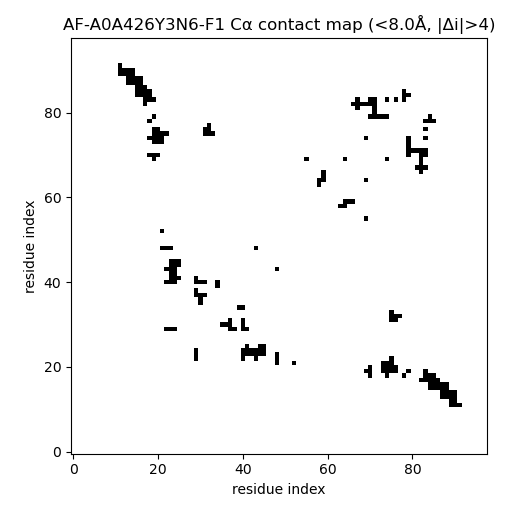 A N 1
ATOM 610 C CA . LYS A 1 81 ? -0.267 -11.377 6.114 1.00 78.56 81 LYS A CA 1
ATOM 611 C C . LYS A 1 81 ? -1.360 -11.250 7.184 1.00 78.56 81 LYS A C 1
ATOM 613 O O . LYS A 1 81 ? -2.079 -12.210 7.424 1.00 78.56 81 LYS A O 1
ATOM 618 N N . ARG A 1 82 ? -1.475 -10.088 7.834 1.00 81.00 82 ARG A N 1
ATOM 619 C CA . ARG A 1 82 ? -2.485 -9.776 8.858 1.00 81.00 82 ARG A CA 1
ATOM 620 C C . ARG A 1 82 ? -3.510 -8.749 8.370 1.00 81.00 82 ARG A C 1
ATOM 622 O O . ARG A 1 82 ? -4.056 -8.005 9.177 1.00 81.00 82 ARG A O 1
ATOM 629 N N . GLY A 1 83 ? -3.721 -8.631 7.058 1.00 81.31 83 GLY A N 1
ATOM 630 C CA . GLY A 1 83 ? -4.629 -7.618 6.509 1.00 81.31 83 GLY A CA 1
ATOM 631 C C . GLY A 1 83 ? -4.111 -6.189 6.663 1.00 81.31 83 GLY A C 1
ATOM 632 O O . GLY A 1 83 ? -4.901 -5.261 6.788 1.00 81.31 83 GLY A O 1
ATOM 633 N N . GLY A 1 84 ? -2.787 -6.007 6.695 1.00 83.56 84 GLY A N 1
ATOM 634 C CA . GLY A 1 84 ? -2.156 -4.697 6.865 1.00 83.56 84 GLY A CA 1
ATOM 635 C C . GLY A 1 84 ? -2.059 -4.236 8.317 1.00 83.56 84 GLY A C 1
ATOM 636 O O . GLY A 1 84 ? -1.621 -3.113 8.552 1.00 83.56 84 GLY A O 1
ATOM 637 N N . ASP A 1 85 ? -2.430 -5.073 9.291 1.00 86.06 85 ASP A N 1
ATOM 638 C CA . ASP A 1 85 ? -2.425 -4.706 10.705 1.00 86.06 85 ASP A CA 1
ATOM 639 C C . ASP A 1 85 ? -1.003 -4.527 11.256 1.00 86.06 85 ASP A C 1
ATOM 641 O O . ASP A 1 85 ? -0.176 -5.456 11.299 1.00 86.06 85 ASP A O 1
ATOM 645 N N . LEU A 1 86 ? -0.741 -3.304 11.708 1.00 82.56 86 LEU A N 1
ATOM 646 C CA . LEU A 1 86 ? 0.506 -2.908 12.346 1.00 82.56 86 LEU A CA 1
ATOM 647 C C . LEU A 1 86 ? 0.490 -3.149 13.861 1.00 82.56 86 LEU A C 1
ATOM 649 O O . LEU A 1 86 ? 1.543 -3.085 14.492 1.00 82.56 86 LEU A O 1
ATOM 653 N N . GLY A 1 87 ? -0.668 -3.490 14.430 1.00 81.62 87 GLY A N 1
ATOM 654 C CA . GLY A 1 87 ? -0.831 -3.700 15.862 1.00 81.62 87 GLY A CA 1
ATOM 655 C C . GLY A 1 87 ? -1.096 -2.399 16.618 1.00 81.62 87 GLY A C 1
ATOM 656 O O . GLY A 1 87 ? -1.544 -1.399 16.052 1.00 81.62 87 GLY A O 1
ATOM 657 N N . GLN A 1 88 ? -0.878 -2.445 17.930 1.00 79.50 88 GLN A N 1
ATOM 658 C CA . GLN A 1 88 ? -1.144 -1.331 18.835 1.00 79.50 88 GLN A CA 1
ATOM 659 C C . GLN A 1 88 ? 0.083 -0.422 18.941 1.00 79.50 88 GLN A C 1
ATOM 661 O O . GLN A 1 88 ? 1.174 -0.869 19.287 1.00 79.50 88 GLN A O 1
ATOM 666 N N . PHE A 1 89 ? -0.120 0.864 18.688 1.00 78.75 89 PHE A N 1
ATOM 667 C CA . PHE A 1 89 ? 0.838 1.925 18.949 1.00 78.75 89 PHE A CA 1
ATOM 668 C C . PHE A 1 89 ? 0.442 2.642 20.234 1.00 78.75 89 PHE A C 1
ATOM 670 O O . PHE A 1 89 ? -0.710 3.040 20.410 1.00 78.75 89 PHE A O 1
ATOM 677 N N . ILE A 1 90 ? 1.404 2.803 21.136 1.00 73.81 90 ILE A N 1
ATOM 678 C CA . ILE A 1 90 ? 1.230 3.537 22.388 1.00 73.81 90 ILE A CA 1
ATOM 679 C C . ILE A 1 90 ? 1.877 4.906 22.210 1.00 73.81 90 ILE A C 1
ATOM 681 O O . ILE A 1 90 ? 3.037 4.996 21.803 1.00 73.81 90 ILE A O 1
ATOM 685 N N . PHE A 1 91 ? 1.126 5.962 22.515 1.00 67.88 91 PHE A N 1
ATOM 686 C CA . PHE A 1 91 ? 1.648 7.322 22.562 1.00 67.88 91 PHE A CA 1
ATOM 687 C C . PHE A 1 91 ? 1.569 7.883 23.994 1.00 67.88 91 PHE A C 1
ATOM 689 O O . PHE A 1 91 ? 0.498 7.798 24.603 1.00 67.88 91 PHE A O 1
ATOM 696 N N . PRO A 1 92 ? 2.641 8.496 24.533 1.00 64.75 92 PRO A N 1
ATOM 697 C CA . PRO A 1 92 ? 4.002 8.554 23.986 1.00 64.75 92 PRO A CA 1
ATOM 698 C C . PRO A 1 92 ? 4.671 7.165 23.993 1.00 64.75 92 PRO A C 1
ATOM 700 O O . PRO A 1 92 ? 4.285 6.316 24.801 1.00 64.75 92 PRO A O 1
ATOM 703 N N . PRO A 1 93 ? 5.652 6.904 23.106 1.00 62.69 93 PRO A N 1
ATOM 704 C CA . PRO A 1 93 ? 6.429 5.674 23.195 1.00 62.69 93 PRO A CA 1
ATOM 705 C C . PRO A 1 93 ? 7.080 5.593 24.584 1.00 62.69 93 PRO A C 1
ATOM 707 O O . PRO A 1 93 ? 7.433 6.639 25.142 1.00 62.69 93 PRO A O 1
ATOM 710 N N . PRO A 1 94 ? 7.235 4.387 25.161 1.00 61.84 94 PRO A N 1
ATOM 711 C CA . PRO A 1 94 ? 7.947 4.240 26.421 1.00 61.84 94 PRO A CA 1
ATOM 712 C C . PRO A 1 94 ? 9.321 4.889 26.261 1.00 61.84 94 PRO A C 1
ATOM 714 O O . PRO A 1 94 ? 10.016 4.645 25.273 1.00 61.84 94 PRO A O 1
ATOM 717 N N . SER A 1 95 ? 9.676 5.766 27.198 1.00 63.94 95 SER A N 1
ATOM 718 C CA . SER A 1 95 ? 11.002 6.366 27.268 1.00 63.94 95 SER A CA 1
ATOM 719 C C . SER A 1 95 ? 12.027 5.236 27.312 1.00 63.94 95 SER A C 1
ATOM 721 O O . SER A 1 95 ? 12.155 4.565 28.336 1.00 63.94 95 SER A O 1
ATOM 723 N N . PHE A 1 96 ? 12.707 4.985 26.193 1.00 55.56 96 PHE A N 1
ATOM 724 C CA . PHE A 1 96 ? 13.863 4.102 26.181 1.00 55.56 96 PHE A CA 1
ATOM 725 C C . PHE A 1 96 ? 14.930 4.765 27.059 1.00 55.56 96 PHE A C 1
ATOM 727 O O . PHE A 1 96 ? 15.283 5.916 26.781 1.00 55.56 96 PHE A O 1
ATOM 734 N N . PRO A 1 97 ? 15.399 4.113 28.138 1.00 60.38 97 PRO A N 1
ATOM 735 C CA . PRO A 1 97 ? 16.551 4.620 28.857 1.00 60.38 97 PRO A CA 1
ATOM 736 C C . PRO A 1 97 ? 17.742 4.549 27.896 1.00 60.38 97 PRO A C 1
ATOM 738 O O . PRO A 1 97 ? 17.951 3.522 27.245 1.00 60.38 97 PRO A O 1
ATOM 741 N N . PHE A 1 98 ? 18.436 5.676 27.750 1.00 52.38 98 PHE A N 1
ATOM 742 C CA . PHE A 1 98 ? 19.755 5.727 27.125 1.00 52.38 98 PHE A CA 1
ATOM 743 C C . PHE A 1 98 ? 20.747 4.854 27.896 1.00 52.38 98 PHE A C 1
ATOM 745 O O . PHE A 1 98 ? 20.609 4.778 29.140 1.00 52.38 98 PHE A O 1
#

Sequence (98 aa):
ESGEARRKKMATGQVRASHILIKHEGSRRKASWKDPDGRVISATTRDAAVRQLLALHDDIDSGKACFQDVAVRCSDCSSAKRGGDLGQFIFPPPSFPF

Nearest PDB structures (foldseek):
  1yw5-assembly1_A  TM=9.354E-01  e=9.468E-07  Candida albicans
  6vaj-assembly1_A  TM=9.380E-01  e=6.543E-06  Homo sapiens
  6o34-assembly1_A  TM=9.415E-01  e=1.329E-05  Homo sapiens
  2zqu-assembly1_A  TM=8.310E-01  e=9.631E-06  Homo sapiens
  2zr5-assembly1_A  TM=8.038E-01  e=1.027E-05  Homo sapiens

Foldseek 3Di:
DDPDDPPPPPPLDWDKDFDAAAAALPDPDLAFPVRNVSPVRNVHHPVNSVVVVVVVVVCVVVVVDPQLCCLLVHGRDPCSVVSRIPGIDGPPDPPDDD